Protein AF-A0AAV8XC94-F1 (afdb_monomer)

Radius of gyration: 18.3 Å; Cα contacts (8 Å, |Δi|>4): 77; chains: 1; bounding box: 50×32×47 Å

Solvent-accessible surface area (backbone atoms only — not comparable to full-atom values): 7472 Å² total; per-residue (Å²): 117,66,66,62,52,52,54,52,51,51,52,46,52,51,54,53,50,52,54,54,51,49,31,59,74,68,71,44,66,52,67,43,97,50,66,66,92,59,93,61,70,81,56,96,63,79,45,11,52,55,49,50,53,53,40,54,40,39,75,68,67,34,63,62,57,42,58,40,74,77,67,46,54,86,92,63,66,74,74,50,72,64,50,51,49,56,53,49,52,52,50,49,50,56,51,50,54,48,50,52,55,55,48,73,71,38,98,71,82,83,85,84,82,87,86,79,82,82,80,88,125

Sequence (121 aa):
MILKKVKLNRLKIKSILKTLLFCARQNIALRGHQEVIERQVLQDRDDGNFRVVLRFRVESEDDILKKHFEKAAENAVYLSPKVQNDLLDIAGTLITERIVQDTNKSPYFFILADETTACVT

pLDDT: mean 86.59, std 10.98, range [49.44, 98.19]

InterPro domains:
  IPR025398 ZMYM1-like, RNase-like domain [PF14291] (7-117)

Structure (mmCIF, N/CA/C/O backbone):
data_AF-A0AAV8XC94-F1
#
_entry.id   AF-A0AAV8XC94-F1
#
loop_
_atom_site.group_PDB
_atom_site.id
_atom_site.type_symbol
_atom_site.label_atom_id
_atom_site.label_alt_id
_atom_site.label_co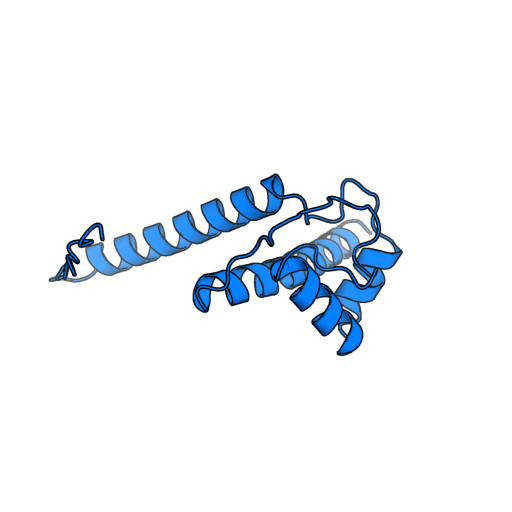mp_id
_atom_site.label_asym_id
_atom_site.label_entity_id
_atom_site.label_seq_id
_atom_site.pdbx_PDB_ins_code
_atom_site.Cartn_x
_atom_site.Cartn_y
_atom_site.Cartn_z
_atom_site.occupancy
_atom_site.B_iso_or_equiv
_atom_site.auth_seq_id
_atom_site.auth_comp_id
_atom_site.auth_asym_id
_atom_site.auth_atom_id
_atom_site.pdbx_PDB_model_num
ATOM 1 N N . MET A 1 1 ? 21.008 -17.501 5.968 1.00 65.00 1 MET A N 1
ATOM 2 C CA . MET A 1 1 ? 20.732 -17.119 4.559 1.00 65.00 1 MET A CA 1
ATOM 3 C C . MET A 1 1 ? 19.252 -16.788 4.303 1.00 65.00 1 MET A C 1
ATOM 5 O O . MET A 1 1 ? 18.972 -15.733 3.748 1.00 65.00 1 MET A O 1
ATOM 9 N N . ILE A 1 2 ? 18.302 -17.610 4.769 1.00 79.75 2 ILE A N 1
ATOM 10 C CA . ILE A 1 2 ? 16.847 -17.441 4.544 1.00 79.75 2 ILE A CA 1
ATOM 11 C C . ILE A 1 2 ? 16.280 -16.132 5.134 1.00 79.75 2 ILE A C 1
ATOM 13 O O . ILE A 1 2 ? 15.600 -15.386 4.432 1.00 79.75 2 ILE A O 1
ATOM 17 N N . LEU A 1 3 ? 16.629 -15.785 6.379 1.00 87.12 3 LEU A N 1
ATOM 18 C CA . LEU A 1 3 ? 16.116 -14.579 7.055 1.00 87.12 3 LEU A CA 1
ATOM 19 C C . LEU A 1 3 ? 16.453 -13.271 6.320 1.00 87.12 3 LEU A C 1
ATOM 21 O O . LEU A 1 3 ? 15.620 -12.368 6.243 1.00 87.12 3 LEU A O 1
ATOM 25 N N . LYS A 1 4 ? 17.651 -13.179 5.720 1.00 88.31 4 LYS A N 1
ATOM 26 C CA . LYS A 1 4 ? 18.059 -12.010 4.920 1.00 88.31 4 LYS A CA 1
ATOM 27 C C . LYS A 1 4 ? 17.165 -11.848 3.684 1.00 88.31 4 LYS A C 1
ATOM 29 O O . LYS A 1 4 ? 16.740 -10.736 3.382 1.00 88.31 4 LYS A O 1
ATOM 34 N N . LYS A 1 5 ? 16.826 -12.956 3.015 1.00 86.25 5 LYS A N 1
ATOM 35 C CA . LYS A 1 5 ? 15.946 -12.967 1.836 1.00 86.25 5 LYS A CA 1
ATOM 36 C C . LYS A 1 5 ? 14.511 -12.574 2.200 1.00 86.25 5 LYS A C 1
ATOM 38 O O . LYS A 1 5 ? 13.924 -11.734 1.527 1.00 86.25 5 LYS A O 1
ATOM 43 N N . VAL A 1 6 ? 13.984 -13.100 3.310 1.00 89.69 6 VAL A N 1
ATOM 44 C CA . VAL A 1 6 ? 12.653 -12.729 3.827 1.00 89.69 6 VAL A CA 1
ATOM 45 C C . VAL A 1 6 ? 12.585 -11.238 4.153 1.00 89.69 6 VAL A C 1
ATOM 47 O O . VAL A 1 6 ? 11.644 -10.562 3.740 1.00 89.69 6 VAL A O 1
ATOM 50 N N . LYS A 1 7 ? 13.596 -10.701 4.849 1.00 92.12 7 LYS A N 1
ATOM 51 C CA . LYS A 1 7 ? 13.656 -9.273 5.192 1.00 92.12 7 LYS A CA 1
ATOM 52 C C . LYS A 1 7 ? 13.655 -8.396 3.938 1.00 92.12 7 LYS A C 1
ATOM 54 O O . LYS A 1 7 ? 12.896 -7.434 3.875 1.00 92.12 7 LYS A O 1
ATOM 59 N N . LEU A 1 8 ? 14.444 -8.757 2.927 1.00 89.75 8 LEU A N 1
ATOM 60 C CA . LEU A 1 8 ? 14.500 -8.019 1.666 1.00 89.75 8 LEU A CA 1
ATOM 61 C C . LEU A 1 8 ? 13.164 -8.057 0.908 1.00 89.75 8 LEU A C 1
ATOM 63 O O . LEU A 1 8 ? 12.711 -7.026 0.420 1.00 89.75 8 LEU A O 1
ATOM 67 N N . ASN A 1 9 ? 12.498 -9.212 0.848 1.00 88.69 9 ASN A N 1
ATOM 68 C CA . ASN A 1 9 ? 11.190 -9.332 0.198 1.00 88.69 9 ASN A CA 1
ATOM 69 C C . ASN A 1 9 ? 10.119 -8.487 0.901 1.00 88.69 9 ASN A C 1
ATOM 71 O O . ASN A 1 9 ? 9.341 -7.806 0.237 1.00 88.69 9 ASN A O 1
ATOM 75 N N . ARG A 1 10 ? 10.127 -8.451 2.240 1.00 91.62 10 ARG A N 1
ATOM 76 C CA . ARG A 1 10 ? 9.233 -7.576 3.013 1.00 91.62 10 ARG A CA 1
ATOM 77 C C . ARG A 1 10 ? 9.470 -6.098 2.711 1.00 91.62 10 ARG A C 1
ATOM 79 O O . ARG A 1 10 ? 8.504 -5.351 2.629 1.00 91.62 10 ARG A O 1
ATOM 86 N N . LEU A 1 11 ? 10.722 -5.672 2.523 1.00 92.69 11 LEU A N 1
ATOM 87 C CA . LEU A 1 11 ? 11.034 -4.286 2.150 1.00 92.69 11 LEU A CA 1
ATOM 88 C C . LEU A 1 11 ? 10.481 -3.923 0.765 1.00 92.69 11 LEU A C 1
ATOM 90 O O . LEU A 1 11 ? 9.912 -2.846 0.613 1.00 92.69 11 LEU A O 1
ATOM 94 N N . LYS A 1 12 ? 10.584 -4.834 -0.209 1.00 91.00 12 LYS A N 1
ATOM 95 C CA . LYS A 1 12 ? 10.032 -4.650 -1.561 1.00 91.00 12 LYS A CA 1
ATOM 96 C C . LYS A 1 12 ? 8.512 -4.503 -1.534 1.00 91.00 12 LYS A C 1
ATOM 98 O O . LYS A 1 12 ? 7.994 -3.486 -1.985 1.00 91.00 12 LYS A O 1
ATOM 103 N N . ILE A 1 13 ? 7.815 -5.461 -0.914 1.00 91.50 13 ILE A N 1
ATOM 104 C CA . ILE A 1 13 ? 6.349 -5.432 -0.780 1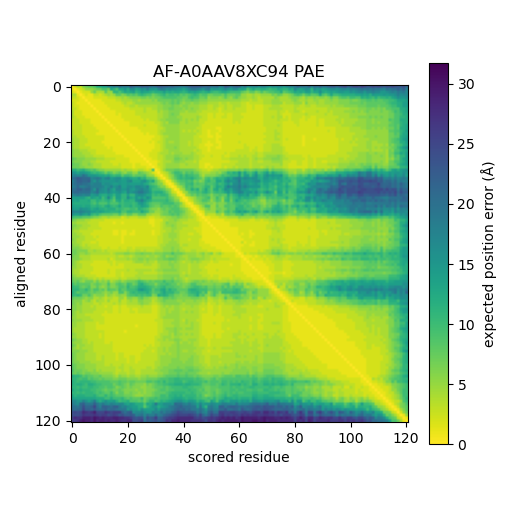.00 91.50 13 ILE A CA 1
ATOM 105 C C . ILE A 1 13 ? 5.908 -4.183 -0.017 1.00 91.50 13 ILE A C 1
ATOM 107 O O . ILE A 1 13 ? 4.987 -3.498 -0.445 1.00 91.50 13 ILE A O 1
ATOM 111 N N . LYS A 1 14 ? 6.599 -3.827 1.075 1.00 92.69 14 LYS A N 1
ATOM 112 C CA . LYS A 1 14 ? 6.313 -2.599 1.828 1.00 92.69 14 LYS A CA 1
ATOM 113 C C . LYS A 1 14 ? 6.444 -1.355 0.953 1.00 92.69 14 LYS A C 1
ATOM 115 O O . LYS A 1 14 ? 5.648 -0.433 1.101 1.00 92.69 14 LYS A O 1
ATOM 120 N N . SER A 1 15 ? 7.441 -1.310 0.071 1.00 92.44 15 SER A N 1
ATOM 121 C CA . SER A 1 15 ? 7.624 -0.187 -0.845 1.00 92.44 15 SER A CA 1
ATOM 122 C C . SER A 1 15 ? 6.456 -0.074 -1.828 1.00 92.44 15 SER A C 1
ATOM 124 O O . SER A 1 15 ? 5.872 1.000 -1.938 1.00 92.44 15 SER A O 1
ATOM 126 N N . ILE A 1 16 ? 6.046 -1.180 -2.452 1.00 92.81 16 ILE A N 1
ATOM 127 C CA . ILE A 1 16 ? 4.905 -1.226 -3.383 1.00 92.81 16 ILE A CA 1
ATOM 128 C C . ILE A 1 16 ? 3.593 -0.853 -2.673 1.00 92.81 16 ILE A C 1
ATOM 130 O O . ILE A 1 16 ? 2.853 0.011 -3.140 1.00 92.81 16 ILE A O 1
ATOM 134 N N . LEU A 1 17 ? 3.343 -1.439 -1.497 1.00 94.31 17 LEU A N 1
ATOM 135 C CA . LEU A 1 17 ? 2.142 -1.190 -0.698 1.00 94.31 17 LEU A CA 1
ATOM 136 C C . LEU A 1 17 ? 2.009 0.285 -0.299 1.00 94.31 1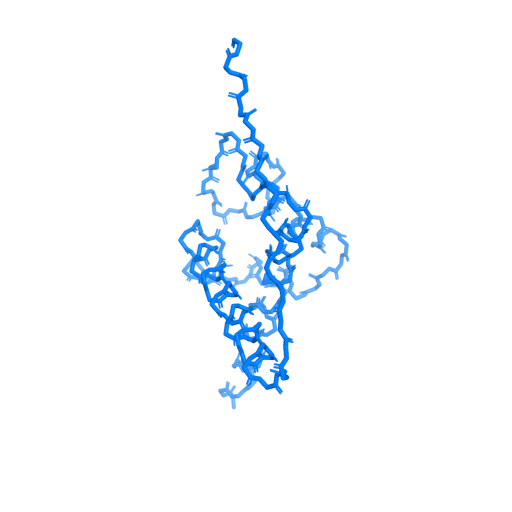7 LEU A C 1
ATOM 138 O O . LEU A 1 17 ? 0.906 0.819 -0.289 1.00 94.31 17 LEU A O 1
ATOM 142 N N . LYS A 1 18 ? 3.122 0.972 -0.004 1.00 94.31 18 LYS A N 1
ATOM 143 C CA . LYS A 1 18 ? 3.100 2.417 0.272 1.00 94.31 18 LYS A CA 1
ATOM 144 C C . LYS A 1 18 ? 2.568 3.224 -0.911 1.00 94.31 18 LYS A C 1
ATOM 146 O O . LYS A 1 18 ? 1.797 4.147 -0.684 1.00 94.31 18 LYS A O 1
ATOM 151 N N . THR A 1 19 ? 2.956 2.880 -2.141 1.00 94.56 19 THR A N 1
ATOM 152 C CA . THR A 1 19 ? 2.421 3.545 -3.340 1.00 94.56 19 THR A CA 1
ATOM 153 C C . THR A 1 19 ? 0.929 3.270 -3.495 1.00 94.56 19 THR A C 1
ATOM 155 O O . THR A 1 19 ? 0.158 4.192 -3.731 1.00 94.56 19 THR A O 1
ATOM 158 N N . LEU A 1 20 ? 0.511 2.018 -3.292 1.00 94.81 20 LEU A N 1
ATOM 159 C CA . LEU A 1 20 ? -0.890 1.615 -3.404 1.00 94.81 20 LEU A CA 1
ATOM 160 C C . LEU A 1 20 ? -1.780 2.368 -2.402 1.00 94.81 20 LEU A C 1
ATOM 162 O O . LEU A 1 20 ? -2.793 2.955 -2.775 1.00 94.81 20 LEU A O 1
ATOM 166 N N . LEU A 1 21 ? -1.356 2.411 -1.134 1.00 95.06 21 LEU A N 1
ATOM 167 C CA . LEU A 1 21 ? -2.054 3.139 -0.075 1.00 95.06 21 LEU A CA 1
ATOM 168 C C . LEU A 1 21 ? -2.038 4.652 -0.297 1.00 95.06 21 LEU A C 1
ATOM 170 O O . LEU A 1 21 ? -2.998 5.319 0.073 1.00 95.06 21 LEU A O 1
ATOM 174 N N . PHE A 1 22 ? -0.968 5.203 -0.876 1.00 95.62 22 PHE A N 1
ATOM 175 C CA . PHE A 1 22 ? -0.924 6.616 -1.244 1.00 95.62 22 PHE A CA 1
ATOM 176 C C . PHE A 1 22 ? -2.036 6.943 -2.243 1.00 95.62 22 PHE A C 1
ATOM 178 O O . PHE A 1 22 ? -2.855 7.813 -1.960 1.00 95.62 22 PHE A O 1
ATOM 185 N N . CYS A 1 23 ? -2.130 6.198 -3.346 1.00 95.00 23 CYS A N 1
ATOM 186 C CA . CYS A 1 23 ? -3.179 6.411 -4.338 1.00 95.00 23 CYS A CA 1
ATOM 187 C C . CYS A 1 23 ? -4.583 6.239 -3.736 1.00 95.00 23 CYS A C 1
ATOM 189 O O . CYS A 1 23 ? -5.429 7.109 -3.922 1.00 95.00 23 CYS A O 1
ATOM 191 N N . ALA A 1 24 ? -4.807 5.183 -2.944 1.00 94.00 24 ALA A N 1
ATOM 192 C CA . ALA A 1 24 ? -6.098 4.934 -2.299 1.00 94.00 24 ALA A CA 1
ATOM 193 C C . ALA A 1 24 ? -6.526 6.081 -1.365 1.00 94.00 24 ALA A C 1
ATOM 195 O O . ALA A 1 24 ? -7.671 6.520 -1.402 1.00 94.00 24 ALA A O 1
ATOM 196 N N . ARG A 1 25 ? -5.603 6.612 -0.552 1.00 93.94 25 ARG A N 1
ATOM 197 C CA . ARG A 1 25 ? -5.896 7.708 0.390 1.00 93.94 25 ARG A CA 1
ATOM 198 C C . ARG A 1 25 ? -6.166 9.040 -0.298 1.00 93.94 25 ARG A C 1
ATOM 200 O O . ARG A 1 25 ? -6.898 9.849 0.253 1.00 93.94 25 ARG A O 1
ATOM 207 N N . GLN A 1 26 ? -5.550 9.274 -1.454 1.00 95.81 26 GLN A N 1
ATOM 208 C CA . GLN A 1 26 ? -5.729 10.500 -2.233 1.00 95.81 26 GLN A CA 1
ATOM 209 C C . GLN A 1 26 ? -6.887 10.400 -3.237 1.00 95.81 26 GLN A C 1
ATOM 211 O O . GLN A 1 26 ? -7.071 11.311 -4.036 1.00 95.81 26 GLN A O 1
ATOM 216 N N . ASN A 1 27 ? -7.649 9.298 -3.221 1.00 92.81 27 ASN A N 1
ATOM 217 C CA . ASN A 1 27 ? -8.693 9.009 -4.203 1.00 92.81 27 ASN A CA 1
ATOM 218 C C . ASN A 1 27 ? -8.182 9.062 -5.662 1.00 92.81 27 ASN A C 1
ATOM 220 O O . ASN A 1 27 ? -8.876 9.501 -6.576 1.00 92.81 27 ASN A O 1
ATOM 224 N N . ILE A 1 28 ? -6.936 8.630 -5.879 1.00 93.81 28 ILE A N 1
ATOM 225 C CA . ILE A 1 28 ? -6.317 8.546 -7.204 1.00 93.81 28 ILE A CA 1
ATOM 226 C C . ILE A 1 28 ? -6.633 7.170 -7.784 1.00 93.81 28 ILE A C 1
ATOM 228 O O . ILE A 1 28 ? -6.229 6.145 -7.226 1.00 93.81 28 ILE A O 1
ATOM 232 N N . ALA A 1 29 ? -7.315 7.144 -8.929 1.00 91.31 29 ALA A N 1
ATOM 233 C CA . ALA A 1 29 ? -7.599 5.909 -9.652 1.00 91.31 29 ALA A CA 1
ATOM 234 C C . ALA A 1 29 ? -6.296 5.161 -9.964 1.00 91.31 29 ALA A C 1
ATOM 236 O O . ALA A 1 29 ? -5.374 5.738 -10.529 1.00 91.31 29 ALA A O 1
ATOM 237 N N . LEU A 1 30 ? -6.202 3.878 -9.609 1.00 90.25 30 LEU A N 1
ATOM 238 C CA . LEU A 1 30 ? -4.973 3.100 -9.819 1.00 90.25 30 LEU A CA 1
ATOM 239 C C . LEU A 1 30 ? -4.701 2.807 -11.298 1.00 90.25 30 LEU A C 1
ATOM 241 O O . LEU A 1 30 ? -3.543 2.794 -11.719 1.00 90.25 30 LEU A O 1
ATOM 245 N N . ARG A 1 31 ? -5.774 2.567 -12.059 1.00 85.62 31 ARG A N 1
ATOM 246 C CA . ARG A 1 31 ? -5.756 2.112 -13.453 1.00 85.62 31 ARG A CA 1
ATOM 247 C C . ARG A 1 31 ? -6.106 3.259 -14.397 1.00 85.62 31 ARG A C 1
ATOM 249 O O . ARG A 1 31 ? -6.955 4.085 -14.069 1.00 85.62 31 ARG A O 1
ATO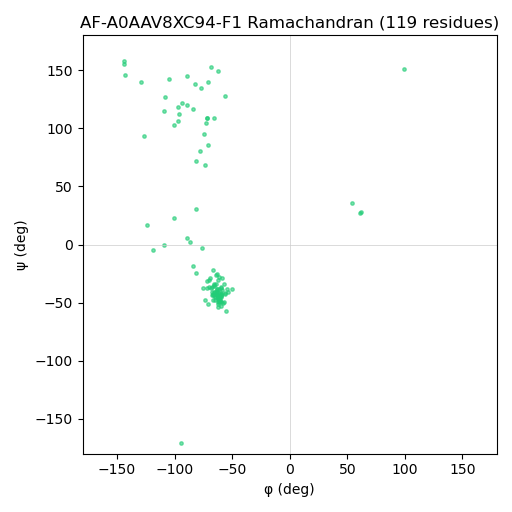M 256 N N . GLY A 1 32 ? -5.439 3.286 -15.547 1.00 75.62 32 GLY A N 1
ATOM 257 C CA . GLY A 1 32 ? -5.726 4.198 -16.656 1.00 75.62 32 GLY A CA 1
ATOM 258 C C . GLY A 1 32 ? -6.660 3.568 -17.692 1.00 75.62 32 GLY A C 1
ATOM 259 O O . GLY A 1 32 ? -7.196 2.480 -17.481 1.00 75.62 32 GLY A O 1
ATOM 260 N N . HIS A 1 33 ? -6.836 4.245 -18.829 1.00 70.75 33 HIS A N 1
ATOM 261 C CA . HIS A 1 33 ? -7.721 3.795 -19.911 1.00 70.75 33 HIS A CA 1
ATOM 262 C C . HIS A 1 33 ? -7.243 2.492 -20.580 1.00 70.75 33 HIS A C 1
ATOM 264 O O . HIS A 1 33 ? -8.061 1.646 -20.937 1.00 70.75 33 HIS A O 1
ATOM 270 N N . GLN A 1 34 ? -5.925 2.302 -20.710 1.00 62.84 34 GLN A N 1
ATOM 271 C CA . GLN A 1 34 ? -5.314 1.084 -21.246 1.00 62.84 34 GLN A CA 1
ATOM 272 C C . GLN A 1 34 ? -4.281 0.533 -20.259 1.00 62.84 34 GLN A C 1
ATOM 274 O O . GLN A 1 34 ? -3.110 0.897 -20.287 1.00 62.84 34 GLN A O 1
ATOM 279 N N . GLU A 1 35 ? -4.693 -0.386 -19.385 1.00 62.59 35 GLU A N 1
ATOM 280 C CA . GLU A 1 35 ? -3.734 -1.137 -18.571 1.00 62.59 35 GLU A CA 1
ATOM 281 C C . GLU A 1 35 ? -3.108 -2.243 -19.431 1.00 62.59 35 GLU A C 1
ATOM 283 O O . GLU A 1 35 ? -3.513 -3.408 -19.397 1.00 62.59 35 GLU A O 1
ATOM 288 N N . VAL A 1 36 ? -2.118 -1.880 -20.248 1.00 62.09 36 VAL A N 1
ATOM 289 C CA . VAL A 1 36 ? -1.292 -2.886 -20.910 1.00 62.09 36 VAL A CA 1
ATOM 290 C C . VAL A 1 36 ? -0.402 -3.503 -19.835 1.00 62.09 36 VAL A C 1
ATOM 292 O O . VAL A 1 36 ? 0.511 -2.866 -19.306 1.00 62.09 36 VAL A O 1
ATOM 295 N N . ILE A 1 37 ? -0.680 -4.758 -19.473 1.00 61.88 37 ILE A N 1
ATOM 296 C CA . ILE A 1 37 ? 0.129 -5.524 -18.516 1.00 61.88 37 ILE A CA 1
ATOM 297 C C . ILE A 1 37 ? 1.432 -5.936 -19.213 1.00 61.88 37 ILE A C 1
ATOM 299 O O . ILE A 1 37 ? 1.674 -7.099 -19.526 1.00 61.88 37 ILE A O 1
ATOM 303 N N . GLU A 1 38 ? 2.283 -4.959 -19.505 1.00 59.94 38 GLU A N 1
ATOM 304 C CA . GLU A 1 38 ? 3.585 -5.193 -20.100 1.00 59.94 38 GLU A CA 1
ATOM 305 C C . GLU A 1 38 ? 4.649 -5.403 -19.032 1.00 59.94 38 GLU A C 1
ATOM 307 O O . GLU A 1 38 ? 4.646 -4.802 -17.950 1.00 59.94 38 GLU A O 1
ATOM 312 N N . ARG A 1 39 ? 5.578 -6.291 -19.392 1.00 60.53 39 ARG A N 1
ATOM 313 C CA . ARG A 1 39 ? 6.594 -6.900 -18.528 1.00 60.53 39 ARG A CA 1
ATOM 314 C C . ARG A 1 39 ? 7.587 -5.889 -17.954 1.00 60.53 39 ARG A C 1
ATOM 316 O O . ARG A 1 39 ? 8.164 -6.130 -16.900 1.00 60.53 39 ARG A O 1
ATOM 323 N N . GLN A 1 40 ? 7.785 -4.763 -18.639 1.00 65.31 40 GLN A N 1
ATOM 324 C CA . GLN A 1 40 ? 8.725 -3.721 -18.239 1.00 65.31 40 GLN A CA 1
ATOM 325 C C . GLN A 1 40 ? 7.979 -2.575 -17.554 1.00 65.31 40 GLN A C 1
ATOM 327 O O . GLN A 1 40 ? 7.357 -1.740 -18.204 1.00 65.31 40 GLN A O 1
ATOM 332 N N . VAL A 1 41 ? 8.065 -2.545 -16.224 1.00 66.12 41 VAL A N 1
ATOM 333 C CA . VAL A 1 41 ? 7.474 -1.502 -15.362 1.00 66.12 41 VAL A CA 1
ATOM 334 C C . VAL A 1 41 ? 8.077 -0.124 -15.641 1.00 66.12 41 VAL A C 1
ATOM 336 O O . VAL A 1 41 ? 7.403 0.891 -15.505 1.00 66.12 41 VAL A O 1
ATOM 339 N N . LEU A 1 42 ? 9.347 -0.106 -16.052 1.00 67.50 42 LEU A N 1
ATOM 340 C CA . LEU A 1 42 ? 10.156 1.097 -16.243 1.00 67.50 42 LEU A CA 1
ATOM 341 C C . LEU A 1 42 ? 10.019 1.734 -17.631 1.00 67.50 42 LEU A C 1
ATOM 343 O O . LEU A 1 42 ? 10.708 2.708 -17.901 1.00 67.50 42 LEU A O 1
ATOM 347 N N . GLN A 1 43 ? 9.173 1.200 -18.516 1.00 72.25 43 GLN A N 1
ATOM 348 C CA . GLN A 1 43 ? 8.892 1.896 -19.769 1.00 72.25 43 GLN A CA 1
ATOM 349 C C . GLN A 1 43 ? 7.935 3.059 -19.519 1.00 72.25 43 GLN A C 1
ATOM 351 O O . GLN A 1 43 ? 6.940 2.903 -18.810 1.00 72.25 43 GLN A O 1
ATOM 356 N N . ASP A 1 44 ? 8.251 4.205 -20.111 1.00 70.38 44 ASP A N 1
ATOM 357 C CA . ASP A 1 44 ? 7.428 5.404 -20.035 1.00 70.38 44 ASP A CA 1
ATOM 358 C C . ASP A 1 44 ? 6.186 5.246 -20.922 1.00 70.38 44 ASP A C 1
ATOM 360 O O . ASP A 1 44 ? 6.239 5.400 -22.143 1.00 70.38 44 ASP A O 1
ATOM 364 N N . ARG A 1 45 ? 5.084 4.809 -20.304 1.00 71.12 45 ARG A N 1
ATOM 365 C CA . ARG A 1 45 ? 3.783 4.574 -20.941 1.00 71.12 45 ARG A CA 1
ATOM 366 C C . ARG A 1 45 ? 2.651 4.942 -19.998 1.00 71.12 45 ARG A C 1
ATOM 368 O O . ARG A 1 45 ? 2.805 4.865 -18.783 1.00 71.12 45 ARG A O 1
ATOM 375 N N . ASP A 1 46 ? 1.493 5.273 -20.553 1.00 70.31 46 ASP A N 1
ATOM 376 C CA . ASP A 1 46 ? 0.280 5.509 -19.769 1.00 70.31 46 ASP A CA 1
ATOM 377 C C . ASP A 1 46 ? -0.411 4.180 -19.408 1.00 70.31 46 ASP A C 1
ATOM 379 O O . ASP A 1 46 ? -1.431 3.794 -19.972 1.00 70.31 46 ASP A O 1
ATOM 383 N N . ASP A 1 47 ? 0.208 3.433 -18.491 1.00 79.69 47 ASP A N 1
ATOM 384 C CA . ASP A 1 47 ? -0.253 2.137 -17.976 1.00 79.69 47 ASP A CA 1
ATOM 385 C C . ASP A 1 47 ? -0.935 2.253 -16.594 1.00 79.69 47 ASP A C 1
ATOM 387 O O . ASP A 1 47 ? -1.026 1.280 -15.840 1.00 79.69 47 ASP A O 1
ATOM 391 N N . GLY A 1 48 ? -1.443 3.450 -16.270 1.00 87.19 48 GLY A N 1
ATOM 392 C CA . GLY A 1 48 ? -2.176 3.765 -15.044 1.00 87.19 48 GLY A CA 1
ATOM 393 C C . GLY A 1 48 ? -1.346 4.445 -13.951 1.00 87.19 48 GLY A C 1
ATOM 394 O O . GLY A 1 48 ? -0.141 4.222 -13.800 1.00 87.19 48 GLY A O 1
ATOM 395 N N . ASN A 1 49 ? -2.018 5.261 -13.129 1.00 90.00 49 ASN A N 1
ATOM 396 C CA . ASN A 1 49 ? -1.370 6.115 -12.125 1.00 90.00 49 ASN A CA 1
ATOM 397 C C . ASN A 1 49 ? -0.503 5.329 -11.135 1.00 90.00 49 ASN A C 1
ATOM 399 O O . ASN A 1 49 ? 0.540 5.816 -10.707 1.00 90.00 49 ASN A O 1
ATOM 403 N N . PHE A 1 50 ? -0.894 4.104 -10.774 1.00 90.00 50 PHE A N 1
ATOM 404 C CA . PHE A 1 50 ? -0.101 3.282 -9.861 1.00 90.00 50 PHE A CA 1
ATOM 405 C C . PHE A 1 50 ? 1.304 2.992 -10.413 1.00 90.00 50 PHE A C 1
ATOM 407 O O . PHE A 1 50 ? 2.297 3.103 -9.689 1.00 90.00 50 PHE A O 1
ATOM 414 N N . ARG A 1 51 ? 1.399 2.656 -11.704 1.00 88.62 51 ARG A N 1
ATOM 415 C CA . ARG A 1 51 ? 2.668 2.348 -12.376 1.00 88.62 51 ARG A CA 1
ATOM 416 C C . ARG A 1 51 ? 3.473 3.617 -12.655 1.00 88.62 51 ARG A C 1
ATOM 418 O O . ARG A 1 51 ? 4.680 3.612 -12.414 1.00 88.62 51 ARG A O 1
ATOM 425 N N . VAL A 1 52 ? 2.805 4.718 -13.007 1.00 89.38 52 VAL A N 1
ATOM 426 C CA . VAL A 1 52 ? 3.424 6.052 -13.123 1.00 89.38 52 VAL A CA 1
ATOM 427 C C . VAL A 1 52 ? 4.095 6.465 -11.810 1.00 89.38 52 VAL A C 1
ATOM 429 O O . VAL A 1 52 ? 5.273 6.810 -11.801 1.00 89.38 52 VAL A O 1
ATOM 432 N N . VAL A 1 53 ? 3.400 6.356 -10.672 1.00 92.25 53 VAL A N 1
ATOM 433 C CA . VAL A 1 53 ? 3.977 6.726 -9.367 1.00 92.25 53 VAL A CA 1
ATOM 434 C C . VAL A 1 53 ? 5.137 5.799 -8.985 1.00 92.25 53 VAL A C 1
ATOM 436 O O . VAL A 1 53 ? 6.110 6.242 -8.375 1.00 92.25 53 VAL A O 1
ATOM 439 N N . LEU A 1 54 ? 5.086 4.512 -9.343 1.00 91.88 54 LEU A N 1
ATOM 440 C CA . LEU A 1 54 ? 6.216 3.603 -9.126 1.00 91.88 54 LEU A CA 1
ATOM 441 C C . LEU A 1 54 ? 7.444 3.984 -9.961 1.00 91.88 54 LEU A C 1
ATOM 443 O O . LEU A 1 54 ? 8.549 3.936 -9.420 1.00 91.88 54 LEU A O 1
ATOM 447 N N . ARG A 1 55 ? 7.267 4.389 -11.225 1.00 90.12 55 ARG A N 1
ATOM 448 C CA . ARG A 1 55 ? 8.357 4.920 -12.062 1.00 90.12 55 ARG A CA 1
ATOM 449 C C . ARG A 1 55 ? 8.936 6.198 -11.473 1.00 90.12 55 ARG A C 1
ATOM 451 O O . ARG A 1 55 ? 10.136 6.241 -11.228 1.00 90.12 55 ARG A O 1
ATOM 458 N N . PHE A 1 56 ? 8.080 7.151 -11.111 1.00 92.06 56 PHE A N 1
ATOM 459 C CA . PHE A 1 56 ? 8.495 8.391 -10.455 1.00 92.06 56 PHE A CA 1
ATOM 460 C C . PHE A 1 56 ? 9.345 8.129 -9.202 1.00 92.06 56 PHE A C 1
ATOM 462 O O . PHE A 1 56 ? 10.359 8.784 -8.971 1.00 92.06 56 PHE A O 1
ATOM 469 N N . ARG A 1 57 ?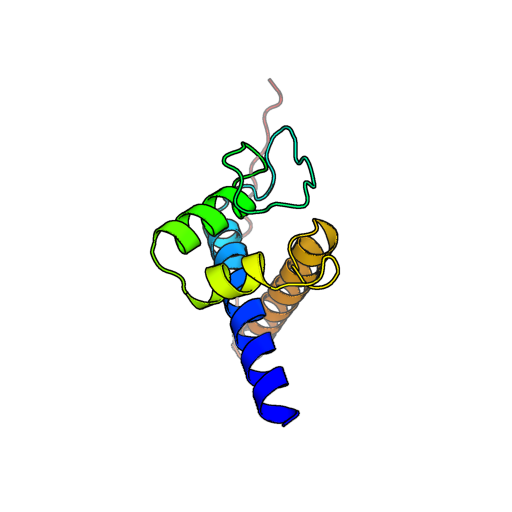 8.984 7.126 -8.392 1.00 93.19 57 ARG A N 1
ATOM 470 C CA . ARG A 1 57 ? 9.781 6.739 -7.218 1.00 93.19 57 ARG A CA 1
ATOM 471 C C . ARG A 1 57 ? 11.138 6.140 -7.582 1.00 93.19 57 ARG A C 1
ATOM 473 O O . ARG A 1 57 ? 12.101 6.383 -6.867 1.00 93.19 57 ARG A O 1
ATOM 480 N N . VAL A 1 58 ? 11.223 5.366 -8.662 1.00 91.81 58 VAL A N 1
ATOM 481 C CA . VAL A 1 58 ? 12.499 4.827 -9.161 1.00 91.81 58 VAL A CA 1
ATOM 482 C C . VAL A 1 58 ? 13.397 5.944 -9.695 1.00 91.81 58 VAL A C 1
ATOM 484 O O . VAL A 1 58 ? 14.594 5.930 -9.419 1.00 91.81 58 VAL A O 1
ATOM 487 N N . GLU A 1 59 ? 12.825 6.912 -10.411 1.00 91.19 59 GLU A N 1
ATOM 488 C CA . GLU A 1 59 ? 13.519 8.124 -10.869 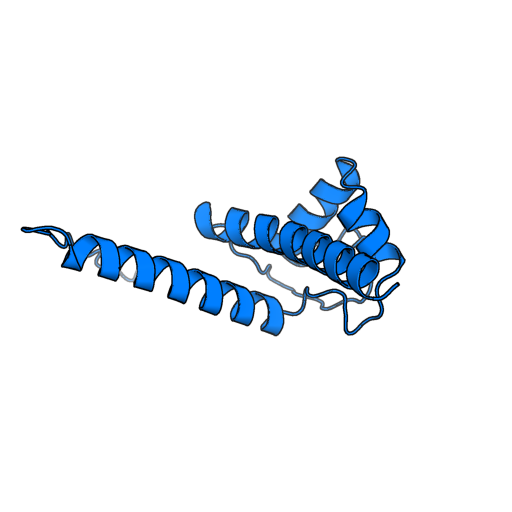1.00 91.19 59 GLU A CA 1
ATOM 489 C C . GLU A 1 59 ? 13.978 8.992 -9.692 1.00 91.19 59 GLU A C 1
ATOM 491 O O . GLU A 1 59 ? 15.071 9.544 -9.722 1.00 91.19 59 GLU A O 1
ATOM 496 N N . SER A 1 60 ? 13.197 9.017 -8.610 1.00 92.88 60 SER A N 1
ATOM 497 C CA . SER A 1 60 ? 13.525 9.670 -7.334 1.00 92.88 60 SER A CA 1
ATOM 498 C C . SER A 1 60 ? 14.443 8.825 -6.432 1.00 92.88 60 SER A C 1
ATOM 500 O O . SER A 1 60 ? 14.345 8.886 -5.207 1.00 92.88 60 SER A O 1
ATOM 502 N N . GLU A 1 61 ? 15.306 8.003 -7.030 1.00 91.19 61 GLU A N 1
ATOM 503 C CA . GLU A 1 61 ? 16.350 7.227 -6.346 1.00 91.19 61 GLU A CA 1
ATOM 504 C C . GLU A 1 61 ? 15.846 6.185 -5.314 1.00 91.19 61 GLU A C 1
ATOM 506 O O . GLU A 1 61 ? 16.571 5.810 -4.387 1.00 91.19 61 GLU A O 1
ATOM 511 N N . ASP A 1 62 ? 14.631 5.629 -5.472 1.00 91.69 62 ASP A N 1
ATOM 512 C CA . ASP A 1 62 ? 14.188 4.458 -4.690 1.00 91.69 62 ASP A CA 1
ATOM 513 C C . ASP A 1 62 ? 14.933 3.190 -5.136 1.00 91.69 62 ASP A C 1
ATOM 515 O O . ASP A 1 62 ? 14.490 2.375 -5.951 1.00 91.69 62 ASP A O 1
ATOM 519 N N . ASP A 1 63 ? 16.097 3.021 -4.527 1.00 89.94 63 ASP A N 1
ATOM 520 C CA . ASP A 1 63 ? 17.066 1.966 -4.775 1.00 89.94 63 ASP A CA 1
ATOM 521 C C . ASP A 1 63 ? 16.494 0.549 -4.553 1.00 89.94 63 ASP A C 1
ATOM 523 O O . ASP A 1 63 ? 16.926 -0.428 -5.176 1.00 89.94 63 ASP A O 1
ATOM 527 N N . ILE A 1 64 ? 15.502 0.419 -3.662 1.00 90.12 64 ILE A N 1
ATOM 528 C CA . ILE A 1 64 ? 14.826 -0.850 -3.367 1.00 90.12 64 ILE A CA 1
ATOM 529 C C . ILE A 1 64 ? 13.908 -1.225 -4.527 1.00 90.12 64 ILE A C 1
ATOM 531 O O . ILE A 1 64 ? 13.949 -2.377 -4.969 1.00 90.12 64 ILE A O 1
ATOM 535 N N . LEU A 1 65 ? 13.092 -0.283 -5.010 1.00 90.44 65 LEU A N 1
ATOM 536 C CA . LEU A 1 65 ? 12.207 -0.496 -6.158 1.00 90.44 65 LEU A CA 1
ATOM 537 C C . LEU A 1 65 ? 13.003 -0.698 -7.443 1.00 90.44 65 LEU A C 1
ATOM 539 O O . LEU A 1 65 ? 12.729 -1.653 -8.168 1.00 90.44 65 LEU A O 1
ATOM 543 N N . LYS A 1 66 ? 14.043 0.111 -7.672 1.00 90.56 66 LYS A N 1
ATOM 544 C CA . LYS A 1 66 ? 14.918 -0.009 -8.843 1.00 90.56 66 LYS A CA 1
ATOM 545 C C . LYS A 1 66 ? 15.517 -1.412 -8.951 1.00 90.56 66 LYS A C 1
ATOM 547 O O . LYS A 1 66 ? 15.236 -2.148 -9.895 1.00 90.56 66 LYS A O 1
ATOM 552 N N . LYS A 1 67 ? 16.226 -1.853 -7.904 1.00 89.81 67 LYS A N 1
ATOM 553 C CA . LYS A 1 67 ? 16.812 -3.206 -7.838 1.00 89.81 67 LYS A CA 1
ATOM 554 C C . LYS A 1 67 ? 15.754 -4.304 -7.898 1.00 89.81 67 LYS A C 1
ATOM 556 O O . LYS A 1 67 ? 16.063 -5.431 -8.282 1.00 89.81 67 LYS A O 1
ATOM 561 N N . HIS A 1 68 ? 14.533 -4.029 -7.440 1.00 90.62 68 HIS A N 1
ATOM 562 C CA . HIS A 1 68 ? 13.448 -4.991 -7.510 1.00 90.62 68 HIS A CA 1
ATOM 563 C C . HIS A 1 68 ? 12.963 -5.189 -8.941 1.00 90.62 68 HIS A C 1
ATOM 565 O O . HIS A 1 68 ? 12.907 -6.339 -9.361 1.00 90.62 68 HIS A O 1
ATOM 571 N N . PHE A 1 69 ? 12.656 -4.117 -9.669 1.00 87.88 69 PHE A N 1
ATOM 572 C CA . PHE A 1 69 ? 12.154 -4.202 -11.039 1.00 87.88 69 PHE A CA 1
ATOM 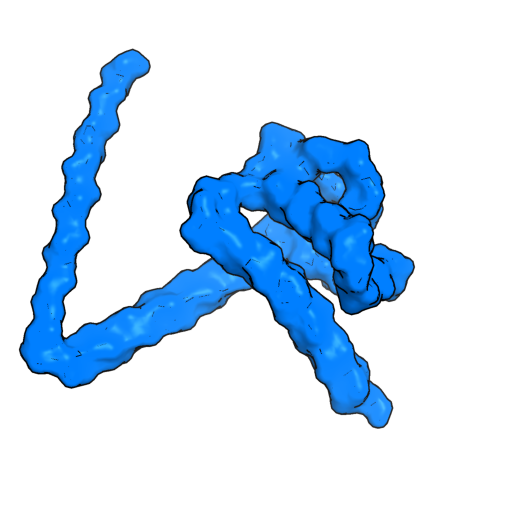573 C C . PHE A 1 69 ? 13.217 -4.687 -12.030 1.00 87.88 69 PHE A C 1
ATOM 575 O O . PHE A 1 69 ? 12.872 -5.388 -12.973 1.00 87.88 69 PHE A O 1
ATOM 582 N N . GLU A 1 70 ? 14.501 -4.427 -11.773 1.00 86.06 70 GLU A N 1
ATOM 583 C CA . GLU A 1 70 ? 15.607 -4.963 -12.583 1.00 86.06 70 GLU A CA 1
ATOM 584 C C . GLU A 1 70 ? 15.841 -6.474 -12.388 1.00 86.06 70 GLU A C 1
ATOM 586 O O . GLU A 1 70 ? 16.315 -7.148 -13.298 1.00 86.06 70 GLU A O 1
ATOM 591 N N . LYS A 1 71 ? 15.569 -7.019 -11.190 1.00 84.88 71 LYS A N 1
ATOM 592 C CA . LYS A 1 71 ? 15.984 -8.388 -10.800 1.00 84.88 71 LYS A CA 1
ATOM 593 C C . LYS A 1 71 ? 14.834 -9.338 -10.468 1.00 84.88 71 LYS A C 1
ATOM 595 O O . LYS A 1 71 ? 15.086 -10.488 -10.104 1.00 84.88 71 LYS A O 1
ATOM 600 N N . ALA A 1 72 ? 13.591 -8.866 -10.457 1.00 81.62 72 ALA A N 1
ATOM 601 C CA . ALA A 1 72 ? 12.444 -9.704 -10.129 1.00 81.62 72 ALA A CA 1
ATOM 602 C C . ALA A 1 72 ? 12.168 -10.712 -11.244 1.00 81.62 72 ALA A C 1
ATOM 604 O O . ALA A 1 72 ? 12.203 -10.376 -12.422 1.00 81.62 72 ALA A O 1
ATOM 605 N N . ALA A 1 73 ? 11.825 -11.938 -10.851 1.00 78.00 73 ALA A N 1
ATOM 606 C CA . ALA A 1 73 ? 11.145 -12.858 -11.752 1.00 78.00 73 ALA A CA 1
ATOM 607 C C . ALA A 1 73 ? 9.725 -12.340 -12.040 1.00 78.00 73 ALA A C 1
ATOM 609 O O . ALA A 1 73 ? 9.133 -11.662 -11.195 1.00 78.00 73 ALA A O 1
ATOM 610 N N . GLU A 1 74 ? 9.163 -12.691 -13.198 1.00 70.50 74 GLU A N 1
ATOM 611 C CA . GLU A 1 74 ? 7.856 -12.193 -13.660 1.00 70.50 74 GLU A CA 1
ATOM 612 C C . GLU A 1 74 ? 6.727 -12.434 -12.641 1.00 70.50 74 GLU A C 1
ATOM 614 O O . GLU A 1 74 ? 5.890 -11.568 -12.398 1.00 70.50 74 GLU A O 1
ATOM 619 N N . ASN A 1 75 ? 6.747 -13.580 -11.960 1.00 72.25 75 ASN A N 1
ATOM 620 C CA . ASN A 1 75 ? 5.765 -13.942 -10.936 1.00 72.25 75 ASN A CA 1
ATOM 621 C C . ASN A 1 75 ? 5.957 -13.221 -9.587 1.00 72.25 75 ASN A C 1
ATOM 623 O O . ASN A 1 75 ? 5.169 -13.421 -8.666 1.00 72.25 75 ASN A O 1
ATOM 627 N N . ALA A 1 76 ? 7.004 -12.409 -9.445 1.00 77.31 76 ALA A N 1
ATOM 628 C CA . ALA A 1 76 ? 7.403 -11.784 -8.190 1.00 77.31 76 ALA A CA 1
ATOM 629 C C . ALA A 1 76 ? 7.497 -10.255 -8.282 1.00 77.31 76 ALA A C 1
ATOM 631 O O . ALA A 1 76 ? 8.125 -9.653 -7.420 1.00 77.31 76 ALA A O 1
ATOM 632 N N . VAL A 1 77 ? 6.907 -9.620 -9.301 1.00 81.50 77 VAL A N 1
ATOM 633 C CA . VAL A 1 77 ? 6.887 -8.147 -9.438 1.00 81.50 77 VAL A CA 1
ATOM 634 C C . VAL A 1 77 ? 5.787 -7.511 -8.569 1.00 81.50 77 VAL A C 1
ATOM 636 O O . VAL A 1 77 ? 5.908 -6.365 -8.157 1.00 81.50 77 VAL A O 1
ATOM 639 N N . TYR A 1 78 ? 4.734 -8.273 -8.239 1.00 83.31 78 TYR A N 1
ATOM 640 C CA . TYR A 1 78 ? 3.612 -7.862 -7.373 1.00 83.31 78 TYR A CA 1
ATOM 641 C C . TYR A 1 78 ? 2.782 -6.666 -7.880 1.00 83.31 78 TYR A C 1
ATOM 643 O O . TYR A 1 78 ? 2.182 -5.954 -7.082 1.00 83.31 78 TYR A O 1
ATOM 651 N N . LEU A 1 79 ? 2.720 -6.448 -9.198 1.00 85.12 79 LEU A N 1
ATOM 652 C CA . LEU A 1 79 ? 1.994 -5.314 -9.796 1.00 85.12 79 LEU A CA 1
ATOM 653 C C . LEU A 1 79 ? 0.719 -5.698 -10.543 1.00 85.12 79 LEU A C 1
ATOM 655 O O . LEU A 1 79 ? 0.063 -4.822 -11.093 1.00 85.12 79 LEU A O 1
ATOM 659 N N . SER A 1 80 ? 0.366 -6.984 -10.604 1.00 85.56 80 SER A N 1
ATOM 660 C CA . SER A 1 80 ? -0.843 -7.393 -11.327 1.00 85.56 80 SER A CA 1
ATOM 661 C C . SER A 1 80 ? -2.105 -6.776 -10.702 1.00 85.56 80 SER A C 1
ATOM 663 O O . SER A 1 80 ? -2.145 -6.628 -9.476 1.00 85.56 80 SER A O 1
ATOM 665 N N . PRO A 1 81 ? -3.156 -6.505 -11.497 1.00 86.50 81 PRO A N 1
ATOM 666 C CA . PRO A 1 81 ? -4.439 -6.014 -10.992 1.00 86.50 81 PRO A CA 1
ATOM 667 C C . PRO A 1 81 ? -4.991 -6.848 -9.834 1.00 86.50 81 PRO A C 1
ATOM 669 O O . PRO A 1 81 ? -5.510 -6.303 -8.865 1.00 86.50 81 PRO A O 1
ATOM 672 N N . LYS A 1 82 ? -4.812 -8.173 -9.910 1.00 89.00 82 LYS A N 1
ATOM 673 C CA . LYS A 1 82 ? -5.207 -9.111 -8.859 1.00 89.00 82 LYS A CA 1
ATOM 674 C C . LYS A 1 82 ? -4.461 -8.846 -7.551 1.00 89.00 82 LYS A C 1
ATOM 676 O O . LYS A 1 82 ? -5.094 -8.669 -6.524 1.00 89.00 82 LYS A O 1
ATOM 681 N N . VAL A 1 83 ? -3.131 -8.750 -7.598 1.00 89.12 83 VAL A N 1
ATOM 682 C CA . VAL A 1 83 ? -2.319 -8.470 -6.400 1.00 89.12 83 VAL A CA 1
ATOM 683 C C . VAL A 1 83 ? -2.647 -7.095 -5.815 1.00 89.12 83 VAL A C 1
ATOM 685 O O . VAL A 1 83 ? -2.685 -6.953 -4.598 1.00 89.12 83 VAL A O 1
ATOM 688 N N . GLN A 1 84 ? -2.899 -6.087 -6.656 1.00 89.94 84 GLN A N 1
ATOM 689 C CA . GLN A 1 84 ? -3.331 -4.766 -6.188 1.00 89.94 84 GLN A CA 1
ATOM 690 C C . GLN A 1 84 ? -4.658 -4.858 -5.418 1.00 89.94 84 GLN A C 1
ATOM 692 O O . GLN A 1 84 ? -4.741 -4.340 -4.307 1.00 89.94 84 GLN A O 1
ATOM 697 N N . ASN A 1 85 ? -5.658 -5.549 -5.975 1.00 93.19 85 ASN A N 1
ATOM 698 C CA . ASN A 1 85 ? -6.950 -5.760 -5.319 1.00 93.19 85 ASN A CA 1
ATOM 699 C C . ASN A 1 85 ? -6.791 -6.534 -4.003 1.00 93.19 85 ASN A C 1
ATOM 701 O O . ASN A 1 85 ? -7.234 -6.048 -2.972 1.00 93.19 85 ASN A O 1
ATOM 705 N N . ASP A 1 86 ? -6.067 -7.659 -4.009 1.00 94.38 86 ASP A N 1
ATOM 706 C CA . ASP A 1 86 ? -5.845 -8.474 -2.807 1.00 94.38 86 ASP A CA 1
ATOM 707 C C . ASP A 1 86 ? -5.208 -7.637 -1.675 1.00 94.38 86 ASP A C 1
ATOM 709 O O . ASP A 1 86 ? -5.587 -7.736 -0.508 1.00 94.38 86 ASP A O 1
ATOM 713 N N . LEU A 1 87 ? -4.237 -6.776 -2.007 1.00 93.44 87 LEU A N 1
ATOM 714 C CA . LEU A 1 87 ? -3.594 -5.887 -1.035 1.00 93.44 87 LEU A CA 1
ATOM 715 C C . LEU A 1 87 ? -4.535 -4.791 -0.519 1.00 93.44 87 LEU A C 1
ATOM 717 O O . LEU A 1 87 ? -4.453 -4.439 0.660 1.00 93.44 87 LEU A O 1
ATOM 721 N N . LEU A 1 88 ? -5.397 -4.243 -1.379 1.00 94.38 88 LEU A N 1
ATOM 722 C CA . LEU A 1 88 ? -6.414 -3.272 -0.978 1.00 94.38 88 LEU A CA 1
ATOM 723 C C . LEU A 1 88 ? -7.468 -3.904 -0.071 1.00 94.38 88 LEU A C 1
ATOM 725 O O . LEU A 1 88 ? -7.806 -3.300 0.941 1.00 94.38 88 LEU A O 1
ATOM 729 N N . ASP A 1 89 ? -7.924 -5.115 -0.375 1.00 96.62 89 ASP A N 1
ATOM 730 C CA . ASP A 1 89 ? -8.918 -5.835 0.424 1.00 96.62 89 ASP A CA 1
ATOM 731 C C . ASP A 1 89 ? -8.380 -6.145 1.824 1.00 96.62 89 ASP A C 1
ATOM 733 O O . ASP A 1 89 ? -9.056 -5.914 2.830 1.00 96.62 89 ASP A O 1
ATOM 737 N N . ILE A 1 90 ? -7.119 -6.586 1.914 1.00 96.44 90 ILE A N 1
ATOM 738 C CA . ILE A 1 90 ? -6.436 -6.784 3.199 1.00 96.44 90 ILE A CA 1
ATOM 739 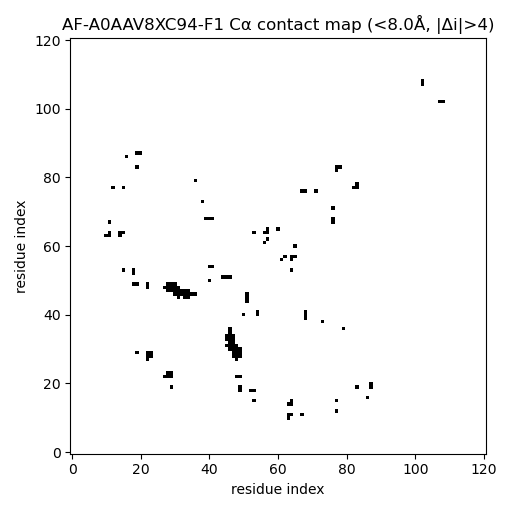C C . ILE A 1 90 ? -6.332 -5.456 3.958 1.00 96.44 90 ILE A C 1
ATOM 741 O O . ILE A 1 90 ? -6.623 -5.402 5.153 1.00 96.44 90 ILE A O 1
ATOM 745 N N . ALA A 1 91 ? -5.920 -4.376 3.288 1.00 95.31 91 ALA A N 1
ATOM 746 C CA . ALA A 1 91 ? -5.805 -3.068 3.925 1.00 95.31 91 ALA A CA 1
ATOM 747 C C . ALA A 1 91 ? -7.165 -2.550 4.420 1.00 95.31 91 ALA A C 1
ATOM 749 O O . ALA A 1 91 ? -7.253 -2.072 5.550 1.00 95.31 91 ALA A O 1
ATOM 750 N N . GLY A 1 92 ? -8.215 -2.685 3.609 1.00 96.00 92 GLY A N 1
ATOM 751 C CA . GLY A 1 92 ? -9.584 -2.313 3.950 1.00 96.00 92 GLY A CA 1
ATOM 752 C C . GLY A 1 92 ? -10.101 -3.107 5.144 1.00 96.00 92 GLY A C 1
ATOM 753 O O . GLY A 1 92 ? -10.600 -2.514 6.095 1.00 96.00 92 GLY A O 1
ATOM 754 N N . THR A 1 93 ? -9.877 -4.423 5.155 1.00 98.06 93 THR A N 1
ATOM 755 C CA . THR A 1 93 ? -10.243 -5.300 6.277 1.00 98.06 93 THR A CA 1
ATOM 756 C C . THR A 1 93 ? -9.574 -4.843 7.573 1.00 98.06 93 THR A C 1
ATOM 758 O O . THR A 1 93 ? -10.261 -4.606 8.562 1.00 98.06 93 THR A O 1
ATOM 761 N N . LEU A 1 94 ? -8.254 -4.622 7.563 1.00 97.25 94 LEU A N 1
ATOM 762 C CA . LEU A 1 94 ? -7.509 -4.185 8.751 1.00 97.25 94 LEU A CA 1
ATOM 763 C C . LEU A 1 94 ? -7.958 -2.809 9.264 1.00 97.25 94 LEU A C 1
ATOM 765 O O . LEU A 1 94 ? -8.005 -2.582 10.473 1.00 97.25 94 LEU A O 1
ATOM 769 N N . ILE A 1 95 ? -8.266 -1.878 8.357 1.00 95.81 95 ILE A N 1
ATOM 770 C CA . ILE A 1 95 ? -8.769 -0.548 8.722 1.00 95.81 95 ILE A CA 1
ATOM 771 C C . ILE A 1 95 ? -10.156 -0.671 9.359 1.00 95.81 95 ILE A C 1
ATOM 773 O O . ILE A 1 95 ? -10.378 -0.113 10.432 1.00 95.81 95 ILE A O 1
ATOM 777 N N . THR A 1 96 ? -11.063 -1.434 8.749 1.00 96.81 96 THR A N 1
ATOM 778 C CA . THR A 1 96 ? -12.415 -1.654 9.276 1.00 96.81 96 THR A CA 1
ATOM 779 C C . THR A 1 96 ? -12.381 -2.358 10.628 1.00 96.81 96 THR A C 1
ATOM 781 O O . THR A 1 96 ? -13.024 -1.896 11.566 1.00 96.81 96 THR A O 1
ATOM 784 N N . GLU A 1 97 ? -11.589 -3.423 10.776 1.00 98.19 97 GLU A N 1
ATOM 785 C CA . GLU A 1 97 ? -11.396 -4.109 12.057 1.00 98.19 97 GLU A CA 1
ATOM 786 C C . GLU A 1 97 ? -10.912 -3.144 13.136 1.00 98.19 97 GLU A C 1
ATOM 788 O O . GLU A 1 97 ? -11.406 -3.170 14.264 1.00 98.19 97 GLU A O 1
ATOM 793 N N . ARG A 1 98 ? -9.969 -2.259 12.792 1.00 97.50 98 ARG A N 1
ATOM 794 C CA . ARG A 1 98 ? -9.459 -1.269 13.734 1.00 97.50 98 ARG A CA 1
ATOM 795 C C . ARG A 1 98 ? -10.536 -0.272 14.154 1.00 97.50 98 ARG A C 1
ATOM 797 O O . ARG A 1 98 ? -10.657 -0.004 15.347 1.00 97.50 98 ARG A O 1
ATOM 804 N N . ILE A 1 99 ? -11.318 0.238 13.203 1.00 96.50 99 ILE A N 1
ATOM 805 C CA . ILE A 1 99 ? -12.435 1.149 13.481 1.00 96.50 99 ILE A CA 1
ATOM 806 C C . ILE A 1 99 ? -13.450 0.461 14.397 1.00 96.50 99 ILE A C 1
ATOM 808 O O . ILE A 1 99 ? -13.779 1.009 15.441 1.00 96.50 99 ILE A O 1
ATOM 812 N N . VAL A 1 100 ? -13.872 -0.766 14.079 1.00 96.62 100 VAL A N 1
ATOM 813 C CA . VAL A 1 100 ? -14.826 -1.537 14.895 1.00 96.62 100 VAL A CA 1
ATOM 814 C C . VAL A 1 100 ? -14.293 -1.772 16.309 1.00 96.62 100 VAL A C 1
ATOM 816 O O . VAL A 1 100 ? -15.028 -1.616 17.282 1.00 96.62 100 VAL A O 1
ATOM 819 N N . GLN A 1 101 ? -13.012 -2.120 16.453 1.00 97.50 101 GLN A N 1
ATOM 820 C CA . GLN A 1 101 ? -12.389 -2.286 17.767 1.00 97.50 101 GLN A CA 1
ATOM 821 C C . GLN A 1 101 ? -12.393 -0.992 18.582 1.00 97.50 101 GLN A C 1
ATOM 823 O O . GLN A 1 101 ? -12.629 -1.043 19.789 1.00 97.50 101 GLN A O 1
ATOM 828 N N . ASP A 1 102 ? -12.101 0.145 17.953 1.00 96.62 102 ASP A N 1
ATOM 829 C CA . ASP A 1 102 ? -12.071 1.441 18.628 1.00 96.62 102 ASP A CA 1
ATOM 830 C C . ASP A 1 102 ? -13.499 1.910 18.976 1.00 96.62 102 ASP A C 1
ATOM 832 O O . ASP A 1 102 ? -13.734 2.383 20.087 1.00 96.62 102 ASP A O 1
ATOM 836 N N . THR A 1 103 ? -14.477 1.661 18.100 1.00 96.00 103 THR A N 1
ATOM 837 C CA . THR A 1 103 ? -15.906 1.896 18.347 1.00 96.00 103 THR A CA 1
ATOM 838 C C . THR A 1 103 ? -16.429 1.069 19.521 1.00 96.00 103 THR A C 1
ATOM 840 O O . THR A 1 103 ? -17.039 1.627 20.426 1.00 96.00 103 THR A O 1
ATOM 843 N N . ASN A 1 104 ? -16.141 -0.235 19.562 1.00 96.12 104 ASN A N 1
ATOM 844 C CA . ASN A 1 104 ? -16.612 -1.131 20.626 1.00 96.12 104 ASN A CA 1
ATOM 845 C C . ASN A 1 104 ? -16.004 -0.821 22.004 1.00 96.12 104 ASN A C 1
ATOM 847 O O . ASN A 1 104 ? -16.563 -1.214 23.025 1.00 96.12 104 ASN A O 1
ATOM 851 N N . LYS A 1 105 ? -14.845 -0.152 22.050 1.00 97.06 105 LYS A N 1
ATOM 852 C CA . LYS A 1 105 ? -14.218 0.312 23.301 1.00 97.06 105 LYS A CA 1
ATOM 853 C C . LYS A 1 105 ? -14.774 1.649 23.781 1.00 97.06 105 LYS A C 1
ATOM 855 O O . LYS A 1 105 ? -14.564 2.004 24.940 1.00 97.06 105 LYS A O 1
ATOM 860 N N . SER A 1 106 ? -15.421 2.404 22.899 1.00 96.06 106 SER A N 1
ATOM 861 C CA . SER A 1 106 ? -15.995 3.698 23.236 1.00 96.06 106 SER A CA 1
ATOM 862 C C . SER A 1 106 ? -17.369 3.510 23.884 1.00 96.06 106 SER A C 1
ATOM 864 O O . SER A 1 106 ? -18.164 2.712 23.391 1.00 96.06 106 SER A O 1
ATOM 866 N N . PRO A 1 107 ? -17.706 4.259 24.949 1.00 95.62 107 PRO A N 1
ATOM 867 C CA . PRO A 1 107 ? -19.050 4.219 25.525 1.00 95.62 107 PRO A CA 1
ATOM 868 C C . PRO A 1 107 ? -20.125 4.729 24.552 1.00 95.62 107 PRO A C 1
ATOM 870 O O . PRO A 1 107 ? -21.281 4.332 24.659 1.00 95.62 107 PRO A O 1
ATOM 873 N N . TYR A 1 108 ? -19.749 5.593 23.602 1.00 95.19 108 TYR A N 1
ATOM 874 C CA . TYR A 1 108 ? -20.651 6.181 22.613 1.00 95.19 108 TYR A CA 1
ATOM 875 C C . TYR A 1 108 ? -19.950 6.320 21.258 1.00 95.19 108 TYR A C 1
ATOM 877 O O . TYR A 1 108 ? -18.752 6.612 21.196 1.00 95.19 108 TYR A O 1
ATOM 885 N N . PHE A 1 109 ? -20.696 6.157 20.169 1.00 94.44 109 PHE A N 1
ATOM 886 C CA . PHE A 1 109 ? -20.243 6.445 18.809 1.00 94.44 109 PHE A CA 1
ATOM 887 C C . PHE A 1 109 ? -21.402 7.003 17.981 1.00 94.44 109 PHE A C 1
ATOM 889 O O . PHE A 1 109 ? -22.568 6.777 18.300 1.00 94.44 109 PHE A O 1
ATOM 896 N N . PHE A 1 110 ? -21.074 7.720 16.910 1.00 93.19 110 PHE A N 1
ATOM 897 C CA . PHE A 1 110 ? -22.046 8.279 15.976 1.00 93.19 110 PHE A CA 1
ATOM 898 C C . PHE A 1 110 ? -21.647 7.891 14.555 1.00 93.19 110 PHE A C 1
ATOM 900 O O . PHE A 1 110 ? -20.463 7.907 14.219 1.00 93.19 110 PHE A O 1
ATOM 907 N N . ILE A 1 111 ? -22.634 7.547 13.729 1.00 92.06 111 ILE A N 1
ATOM 908 C CA . ILE A 1 111 ? -22.452 7.311 12.296 1.00 92.06 111 ILE A CA 1
ATOM 909 C C . ILE A 1 111 ? -23.125 8.476 11.578 1.00 92.06 111 ILE A C 1
ATOM 911 O O . ILE A 1 111 ? -24.337 8.650 11.679 1.00 92.06 111 ILE A O 1
ATOM 915 N N . LEU A 1 112 ? -22.326 9.286 10.890 1.00 93.62 112 LEU A N 1
ATOM 916 C CA . LEU A 1 112 ? -22.812 10.335 10.002 1.00 93.62 112 LEU A CA 1
ATOM 917 C C . LEU A 1 112 ? -22.815 9.766 8.586 1.00 93.62 112 LEU A C 1
ATOM 919 O O . LEU A 1 112 ? -21.753 9.456 8.047 1.00 93.62 112 LEU A O 1
ATOM 923 N N . ALA A 1 113 ? -24.002 9.588 8.017 1.00 91.88 113 ALA A N 1
ATOM 924 C CA . ALA A 1 113 ? -24.166 9.218 6.620 1.00 91.88 113 ALA A CA 1
ATOM 925 C C . ALA A 1 113 ? -24.356 10.497 5.798 1.00 91.88 113 ALA A C 1
ATOM 927 O O . ALA A 1 113 ? -25.261 11.280 6.081 1.00 91.88 113 ALA A O 1
ATOM 928 N N . ASP A 1 114 ? -23.482 10.713 4.817 1.00 90.31 114 ASP A N 1
ATOM 929 C CA . ASP A 1 114 ? -23.625 11.775 3.822 1.00 90.31 114 ASP A CA 1
ATOM 930 C C . ASP A 1 114 ? -24.247 11.163 2.562 1.00 90.31 114 ASP A C 1
ATOM 932 O O . ASP A 1 114 ? -23.610 10.372 1.861 1.00 90.31 114 ASP A O 1
ATOM 936 N N . GLU A 1 115 ? -25.524 11.453 2.322 1.00 87.38 115 GLU A N 1
ATOM 937 C CA . GLU A 1 115 ? -26.261 10.953 1.163 1.00 87.38 115 GLU A CA 1
ATOM 938 C C . GLU A 1 115 ? -26.260 12.014 0.061 1.00 87.38 115 GLU A C 1
ATOM 940 O O . GLU A 1 115 ? -26.800 13.108 0.218 1.00 87.38 115 GLU A O 1
ATOM 945 N N . THR A 1 116 ? -25.684 11.676 -1.092 1.00 83.88 116 THR A N 1
ATOM 946 C CA . THR A 1 116 ? -25.759 12.505 -2.298 1.00 83.88 116 THR A CA 1
ATOM 947 C C . THR A 1 116 ? -26.672 11.837 -3.318 1.00 83.88 116 THR A C 1
ATOM 949 O O . THR A 1 116 ? -26.506 10.669 -3.666 1.00 83.88 116 THR A O 1
ATOM 952 N N . THR A 1 117 ? -27.671 12.575 -3.807 1.00 78.00 117 THR A N 1
ATOM 953 C CA . THR A 1 117 ? -28.512 12.112 -4.918 1.00 78.00 117 THR A CA 1
ATOM 954 C C . THR A 1 117 ? -27.799 12.449 -6.221 1.00 78.00 117 THR A C 1
ATOM 956 O O . THR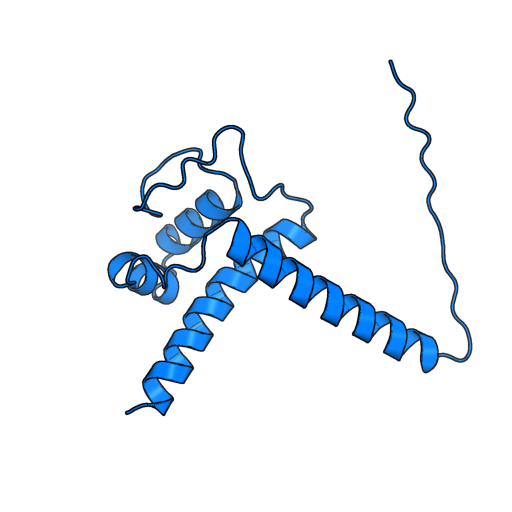 A 1 117 ? -27.577 13.622 -6.518 1.00 78.00 117 THR A O 1
ATOM 959 N N . ALA A 1 118 ? -27.423 11.440 -7.006 1.00 70.88 118 ALA A N 1
ATOM 960 C CA . ALA A 1 118 ? -26.903 11.674 -8.346 1.00 70.88 118 ALA A CA 1
ATOM 961 C C . ALA A 1 118 ? -28.062 12.107 -9.257 1.00 70.88 118 ALA A C 1
ATOM 963 O O . ALA A 1 118 ? -28.893 11.290 -9.655 1.00 70.88 118 ALA A O 1
ATOM 964 N N . CYS A 1 119 ? -28.138 13.398 -9.576 1.00 61.81 119 CYS A N 1
ATOM 965 C CA . CYS A 1 119 ? -28.993 13.878 -10.655 1.00 61.81 119 CYS A CA 1
ATOM 966 C C . CYS A 1 119 ? -28.431 13.318 -11.969 1.00 61.81 119 CYS A C 1
ATOM 968 O O . CYS A 1 119 ? -27.353 13.724 -12.399 1.00 61.81 119 CYS A O 1
ATOM 970 N N . VAL A 1 120 ? -29.126 12.362 -12.584 1.00 58.84 120 VAL A N 1
ATOM 971 C CA . VAL A 1 120 ? -28.793 11.885 -13.931 1.00 58.84 120 VAL A CA 1
ATOM 972 C C . VAL A 1 120 ? -29.192 12.994 -14.910 1.00 58.84 120 VAL A C 1
ATOM 974 O O . VAL A 1 120 ? -30.382 13.259 -15.071 1.00 58.84 120 VAL A O 1
ATOM 977 N N . THR A 1 121 ? -28.206 13.673 -15.499 1.00 49.44 121 THR A N 1
ATOM 978 C CA . THR A 1 121 ? -28.375 14.594 -16.640 1.00 49.44 121 THR A CA 1
ATOM 979 C C . THR A 1 121 ? -28.059 13.899 -17.948 1.00 49.44 121 THR A C 1
ATOM 981 O O . THR A 1 121 ? -27.027 13.187 -17.966 1.00 49.44 121 THR A O 1
#

Foldseek 3Di:
DVVVVVVLLVVLVVVLLVLLVVCVVVVNWFADPDLPVDLQLQDPDRNGPSSVVLNVVVVVVPVSSVCCSVDPDSVSNQPDPVSSVVSVVVVVVVVVVVVVVVCVPDPDDDDDDDDDDDDDD

Secondary structure (DSSP, 8-state):
-HHHHHHHHHHHHHHHHHHHHHHHHTT--S--S-----S-TTS-S-S-HHHHHHHHHHHTT-HHHHHHHHH--GGGS--SHHHHHHHHHHHHHHHHHHHHHHHHHSS--------------

Organism: NCBI:txid1586634

Mean predicted aligned error: 6.9 Å